Protein AF-A0A4P5XA13-F1 (afdb_monomer)

Radius of gyration: 20.5 Å; Cα contacts (8 Å, |Δi|>4): 22; chains: 1; bounding box: 39×26×58 Å

Mean predicted aligned error: 13.73 Å

Sequence (73 aa):
MNQSNDARDTRPDGYPEWYYELLARTMGDAKADWARLPRRDREAELTALHRSFDTPDDLSVWPAELDGGADRA

Foldseek 3Di:
DDDPPPPPPPDPQADPPVVLVVCCVPVNNVVSVLRNDDPVVNVVVVVVVVV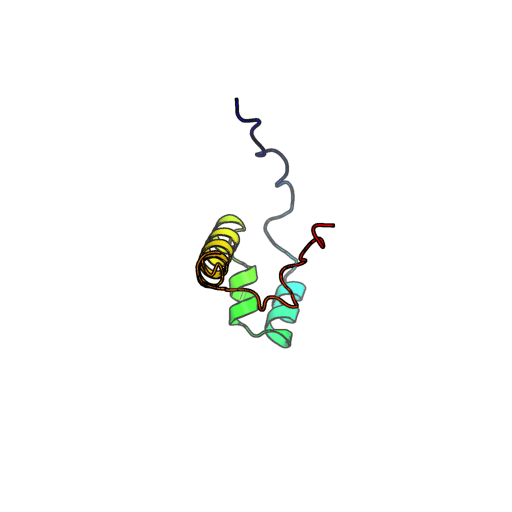VVPDPPVPDPDDPVPPPDPPPD

pLDDT: mean 75.1, std 18.99, range [34.38, 98.0]

Secondary structure (DSSP, 8-state):
------S---S-SS--HHHHHHHHHHH-HHHHHHHHS-HHHHHHHHHHHHHHH---GGG----TTTS------

Solvent-accessible surface area (backbone atoms only — not comparable to full-atom values): 4867 Å² total; per-residue (Å²): 133,86,80,81,86,82,80,78,85,84,66,70,98,70,76,64,68,70,56,40,54,49,32,28,77,75,67,33,58,73,53,22,56,51,69,69,46,58,67,72,60,48,51,52,51,51,50,55,54,50,57,74,66,58,65,60,80,90,72,63,82,62,56,77,92,68,59,72,70,74,78,87,123

Structure (mmCIF, N/CA/C/O backbone):
data_AF-A0A4P5XA13-F1
#
_entry.id   AF-A0A4P5XA13-F1
#
loop_
_atom_site.group_PDB
_atom_site.id
_atom_site.type_symbol
_atom_site.label_atom_id
_atom_site.label_alt_id
_atom_site.label_comp_id
_atom_site.label_asym_id
_atom_site.label_entity_id
_atom_site.label_seq_id
_atom_site.pdbx_PDB_ins_code
_atom_site.Cartn_x
_atom_site.Cartn_y
_atom_site.Cartn_z
_atom_site.occupancy
_atom_site.B_iso_or_equiv
_atom_site.auth_seq_id
_atom_site.auth_comp_id
_atom_site.auth_asym_id
_atom_site.auth_atom_id
_atom_site.pdbx_PDB_model_num
ATOM 1 N N . MET A 1 1 ? 18.526 12.229 22.324 1.00 34.38 1 MET A N 1
ATOM 2 C CA . MET A 1 1 ? 19.076 12.689 21.032 1.00 34.38 1 MET A CA 1
ATOM 3 C C . MET A 1 1 ? 19.035 11.525 20.063 1.00 34.38 1 MET A C 1
ATOM 5 O O . MET A 1 1 ? 19.565 10.466 20.370 1.00 34.38 1 MET A O 1
ATOM 9 N N . ASN A 1 2 ? 18.289 11.738 18.981 1.00 40.50 2 ASN A N 1
ATOM 10 C CA . ASN A 1 2 ? 17.948 10.816 17.901 1.00 40.50 2 ASN A CA 1
ATOM 11 C C . ASN A 1 2 ? 19.194 10.131 17.322 1.00 40.50 2 ASN A C 1
ATOM 13 O O . ASN A 1 2 ? 20.074 10.821 16.812 1.00 40.50 2 ASN A O 1
ATOM 17 N N . GLN A 1 3 ? 19.261 8.800 17.364 1.00 40.25 3 GLN A N 1
ATOM 18 C CA . GLN A 1 3 ? 20.198 8.071 16.512 1.00 40.25 3 GLN A CA 1
ATOM 19 C C . GLN A 1 3 ? 19.546 7.913 15.140 1.00 40.25 3 GLN A C 1
ATOM 21 O O . GLN A 1 3 ? 18.550 7.209 14.983 1.00 40.25 3 GLN A O 1
ATOM 26 N N . SER A 1 4 ? 20.082 8.651 14.174 1.00 47.53 4 SER A N 1
ATOM 27 C CA . SER A 1 4 ? 19.721 8.611 12.763 1.00 47.53 4 SER A CA 1
ATOM 28 C C . SER A 1 4 ? 19.823 7.178 12.230 1.00 47.53 4 SER A C 1
ATOM 30 O O . SER A 1 4 ? 20.918 6.650 12.056 1.00 47.53 4 SER A O 1
ATOM 32 N N . ASN A 1 5 ? 18.679 6.554 11.951 1.00 48.97 5 ASN A N 1
ATOM 33 C CA . ASN A 1 5 ? 18.569 5.229 11.327 1.00 48.97 5 ASN A CA 1
ATOM 34 C C . ASN A 1 5 ? 18.720 5.297 9.791 1.00 48.97 5 ASN A C 1
ATOM 36 O O . ASN A 1 5 ? 18.067 4.561 9.059 1.00 48.97 5 ASN A O 1
ATOM 40 N N . ASP A 1 6 ? 19.587 6.178 9.295 1.00 49.38 6 ASP A N 1
ATOM 41 C CA . ASP A 1 6 ? 19.688 6.543 7.873 1.00 49.38 6 ASP A CA 1
ATOM 42 C C . ASP A 1 6 ? 20.861 5.837 7.157 1.00 49.38 6 ASP A C 1
ATOM 44 O O . ASP A 1 6 ? 21.516 6.387 6.280 1.00 49.38 6 ASP A O 1
ATOM 48 N N . ALA A 1 7 ? 21.213 4.624 7.603 1.00 44.06 7 ALA A N 1
ATOM 49 C CA . ALA A 1 7 ? 22.482 3.976 7.246 1.00 44.06 7 ALA A CA 1
ATOM 50 C C . ALA A 1 7 ? 22.364 2.562 6.648 1.00 44.06 7 ALA A C 1
ATOM 52 O O . ALA A 1 7 ? 23.340 1.815 6.693 1.00 44.06 7 ALA A O 1
ATOM 53 N N . ARG A 1 8 ? 21.208 2.136 6.108 1.00 44.03 8 ARG A N 1
ATOM 54 C CA . ARG A 1 8 ? 21.077 0.780 5.515 1.00 44.03 8 ARG A CA 1
ATOM 55 C C . ARG A 1 8 ? 20.145 0.657 4.304 1.00 44.03 8 ARG A C 1
ATOM 57 O O . ARG A 1 8 ? 19.480 -0.371 4.171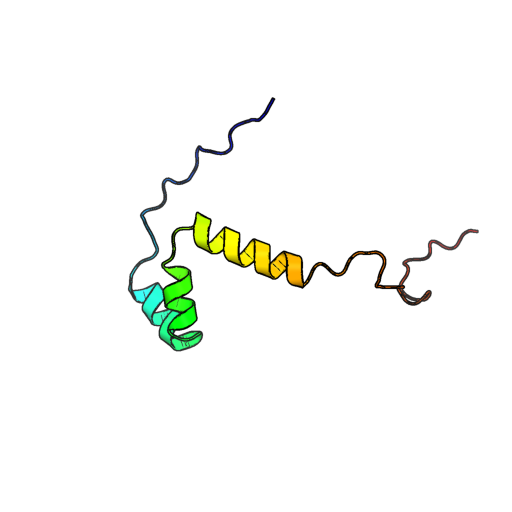 1.00 44.03 8 ARG A O 1
ATOM 64 N N . ASP A 1 9 ? 20.110 1.639 3.407 1.00 52.84 9 ASP A N 1
ATOM 65 C CA . ASP A 1 9 ? 19.474 1.441 2.093 1.00 52.84 9 ASP A CA 1
ATOM 66 C C . ASP A 1 9 ? 20.518 1.356 0.973 1.00 52.84 9 ASP A C 1
ATOM 68 O O . ASP A 1 9 ? 20.651 2.218 0.119 1.00 52.84 9 ASP A O 1
ATOM 72 N N . THR A 1 10 ? 21.336 0.305 1.040 1.00 49.91 10 THR A N 1
ATOM 73 C CA . THR A 1 10 ? 22.307 -0.087 0.004 1.00 49.91 10 THR A CA 1
ATOM 74 C C . THR A 1 10 ? 21.789 -1.260 -0.833 1.00 49.91 10 THR A C 1
ATOM 76 O O . THR A 1 10 ? 22.569 -2.072 -1.334 1.00 49.91 10 THR A O 1
ATOM 79 N N . ARG A 1 11 ? 20.465 -1.411 -0.953 1.00 56.28 11 ARG A N 1
ATOM 80 C CA . ARG A 1 11 ? 19.862 -2.374 -1.881 1.00 56.28 11 ARG A CA 1
ATOM 81 C C . ARG A 1 11 ? 19.676 -1.685 -3.238 1.00 56.28 11 ARG A C 1
ATOM 83 O O . ARG A 1 11 ? 19.340 -0.507 -3.244 1.00 56.28 11 ARG A O 1
ATOM 90 N N . PRO A 1 12 ? 19.925 -2.375 -4.365 1.00 56.28 12 PRO A N 1
ATOM 91 C CA . PRO A 1 12 ? 19.690 -1.798 -5.686 1.00 56.28 12 PRO A CA 1
ATOM 92 C C . PRO A 1 12 ? 18.240 -1.306 -5.804 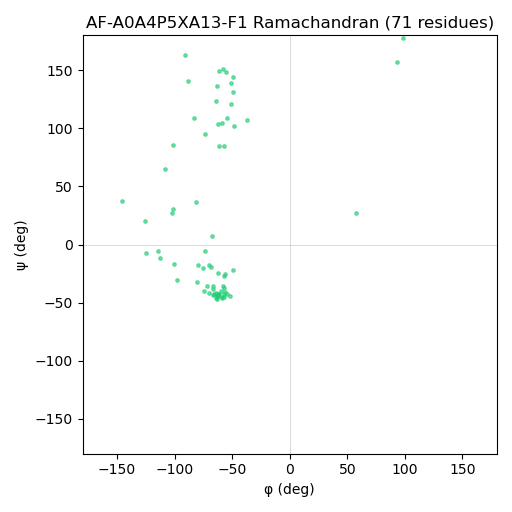1.00 56.28 12 PRO A C 1
ATOM 94 O O . PRO A 1 12 ? 17.349 -1.877 -5.171 1.00 56.28 12 PRO A O 1
ATOM 97 N N . ASP A 1 13 ? 18.037 -0.244 -6.588 1.00 69.38 13 ASP A N 1
ATOM 98 C CA . ASP A 1 13 ? 16.752 0.419 -6.835 1.00 69.38 13 ASP A CA 1
ATOM 99 C C . ASP A 1 13 ? 15.713 -0.565 -7.404 1.00 69.38 13 ASP A C 1
ATOM 101 O O . ASP A 1 13 ? 15.530 -0.690 -8.612 1.00 69.38 13 ASP A O 1
ATOM 105 N N . GLY A 1 14 ? 15.036 -1.299 -6.522 1.00 74.50 14 GLY A N 1
ATOM 106 C CA . GLY A 1 14 ? 13.966 -2.223 -6.883 1.00 74.50 14 GLY A CA 1
ATOM 107 C C . GLY A 1 14 ? 14.371 -3.695 -6.984 1.00 74.50 14 GLY A C 1
ATOM 108 O O . GLY A 1 14 ? 15.510 -4.109 -6.765 1.00 74.50 14 GLY A O 1
ATOM 109 N N . TYR A 1 15 ? 13.360 -4.514 -7.259 1.00 86.38 15 TYR A N 1
ATOM 110 C CA . TYR A 1 15 ? 13.508 -5.946 -7.493 1.00 86.38 15 TYR A CA 1
ATOM 111 C C . TYR A 1 15 ? 13.723 -6.217 -8.993 1.00 86.38 15 TYR A C 1
ATOM 113 O O . TYR A 1 15 ? 13.442 -5.352 -9.820 1.00 86.38 15 TYR A O 1
ATOM 121 N N . PRO A 1 16 ? 14.211 -7.406 -9.381 1.00 91.62 16 PRO A N 1
ATOM 122 C CA . PRO A 1 16 ? 14.284 -7.787 -10.792 1.00 91.62 16 PRO A CA 1
ATOM 123 C C . PRO A 1 16 ? 12.911 -7.749 -11.486 1.00 91.62 16 PRO A C 1
ATOM 125 O O . PRO A 1 16 ? 11.904 -8.048 -10.850 1.00 91.62 16 PRO A O 1
ATOM 128 N N . GLU A 1 17 ? 12.863 -7.496 -12.799 1.00 93.00 17 GLU A N 1
ATOM 129 C CA . GLU A 1 17 ? 11.589 -7.336 -13.532 1.00 93.00 17 GLU A CA 1
ATOM 130 C C . GLU A 1 17 ? 10.648 -8.546 -13.412 1.00 93.00 17 GLU A C 1
ATOM 132 O O . GLU A 1 17 ? 9.447 -8.380 -13.204 1.00 93.00 17 GLU A O 1
ATOM 137 N N . TRP A 1 18 ? 11.197 -9.767 -13.411 1.00 95.06 18 TRP A N 1
ATOM 138 C CA . TRP A 1 18 ? 10.410 -10.997 -13.254 1.00 95.06 18 TRP A CA 1
ATOM 139 C C . TRP A 1 18 ? 9.576 -11.018 -11.961 1.00 95.06 18 TRP A C 1
ATOM 141 O O . TRP A 1 18 ? 8.538 -11.676 -11.900 1.00 95.06 18 TRP A O 1
ATOM 151 N N . TYR A 1 19 ? 10.008 -10.306 -10.914 1.00 94.38 19 TYR A N 1
ATOM 152 C CA . TYR A 1 19 ? 9.260 -10.197 -9.665 1.00 94.38 19 TYR A CA 1
ATOM 153 C C . TYR A 1 19 ? 7.992 -9.359 -9.849 1.00 94.38 19 TYR A C 1
ATOM 155 O O . TYR A 1 19 ? 6.928 -9.729 -9.354 1.00 94.38 19 TYR A O 1
ATOM 163 N N . TYR A 1 20 ? 8.079 -8.255 -10.590 1.00 95.31 20 TYR A N 1
ATOM 164 C CA . TYR A 1 20 ? 6.918 -7.419 -10.877 1.00 95.31 20 TYR A CA 1
ATOM 165 C C . TYR A 1 20 ? 5.960 -8.097 -11.859 1.00 95.31 20 TYR A C 1
ATOM 167 O O . TYR A 1 20 ? 4.751 -8.004 -11.673 1.00 95.31 20 TYR A O 1
ATOM 175 N N . GLU A 1 21 ? 6.471 -8.852 -12.834 1.00 96.88 21 GLU A N 1
ATOM 176 C CA . GLU A 1 21 ? 5.648 -9.709 -13.701 1.00 96.88 21 GLU A CA 1
ATOM 177 C C . GLU A 1 21 ? 4.901 -10.783 -12.895 1.00 96.88 21 GLU A C 1
ATOM 179 O O . GLU A 1 21 ? 3.710 -11.029 -13.107 1.00 96.88 21 GLU A O 1
ATOM 184 N N . LEU A 1 22 ? 5.578 -11.404 -11.922 1.00 97.62 22 LEU A N 1
ATOM 185 C CA . LEU A 1 22 ? 4.953 -12.359 -11.011 1.00 97.62 22 LEU A CA 1
ATOM 186 C C . LEU A 1 22 ? 3.858 -11.692 -10.170 1.00 97.62 22 LEU A C 1
ATOM 188 O O . LEU A 1 22 ? 2.776 -12.265 -10.023 1.00 97.62 22 LEU A O 1
ATOM 192 N N . LEU A 1 23 ? 4.106 -10.491 -9.639 1.00 96.88 23 LEU A N 1
ATOM 193 C CA . LEU A 1 23 ? 3.101 -9.718 -8.905 1.00 96.88 23 LEU A CA 1
ATOM 194 C C . LEU A 1 23 ? 1.909 -9.345 -9.788 1.00 96.88 23 LEU A C 1
ATOM 196 O O . LEU A 1 23 ? 0.774 -9.532 -9.364 1.00 96.88 23 LEU A O 1
ATOM 200 N N . ALA A 1 24 ? 2.145 -8.897 -11.018 1.00 97.88 24 ALA A N 1
ATOM 201 C CA . ALA A 1 24 ? 1.087 -8.572 -11.969 1.00 97.88 24 ALA A CA 1
ATOM 202 C C . ALA A 1 24 ? 0.198 -9.794 -12.231 1.00 97.88 24 ALA A C 1
ATOM 204 O O . ALA A 1 24 ? -1.026 -9.726 -12.136 1.00 97.88 24 ALA A O 1
ATOM 205 N N . ARG A 1 25 ? 0.816 -10.962 -12.436 1.00 97.75 25 ARG A N 1
ATOM 206 C CA . ARG A 1 25 ? 0.101 -12.223 -12.657 1.00 97.75 25 ARG A CA 1
ATOM 207 C C . ARG A 1 25 ? -0.685 -12.711 -11.436 1.00 97.75 25 ARG A C 1
ATOM 209 O O . ARG A 1 25 ? -1.737 -13.320 -11.604 1.00 97.75 25 ARG A O 1
ATOM 216 N N . THR A 1 26 ? -0.149 -12.540 -10.229 1.00 98.00 26 THR A N 1
ATOM 217 C CA . THR A 1 26 ? -0.704 -13.161 -9.008 1.00 98.00 26 THR A CA 1
ATOM 218 C C . THR A 1 26 ? -1.604 -12.234 -8.199 1.00 98.00 26 THR A C 1
ATOM 220 O O . THR A 1 26 ? -2.537 -12.706 -7.555 1.00 98.00 26 THR A O 1
ATOM 223 N N . MET A 1 27 ? -1.336 -10.931 -8.232 1.00 96.00 27 MET A N 1
ATOM 224 C CA . MET A 1 27 ? -2.005 -9.901 -7.433 1.00 96.00 27 MET A CA 1
ATOM 225 C C . MET A 1 27 ? -2.607 -8.772 -8.285 1.00 96.00 27 MET A C 1
ATOM 227 O O . MET A 1 27 ? -3.330 -7.933 -7.747 1.00 96.00 27 MET A O 1
ATOM 231 N N . GLY A 1 28 ? -2.339 -8.757 -9.594 1.00 97.44 28 GLY A N 1
ATOM 232 C CA . GLY A 1 28 ? -2.815 -7.748 -10.538 1.00 97.44 28 GLY A CA 1
ATOM 233 C C . GLY A 1 28 ? -1.835 -6.592 -10.747 1.00 97.44 28 GLY A C 1
ATOM 234 O O . GLY A 1 28 ? -1.005 -6.282 -9.887 1.00 97.44 28 GLY A O 1
ATOM 235 N N . ASP A 1 29 ? -1.972 -5.921 -11.893 1.00 96.62 29 ASP A N 1
ATOM 236 C CA . ASP A 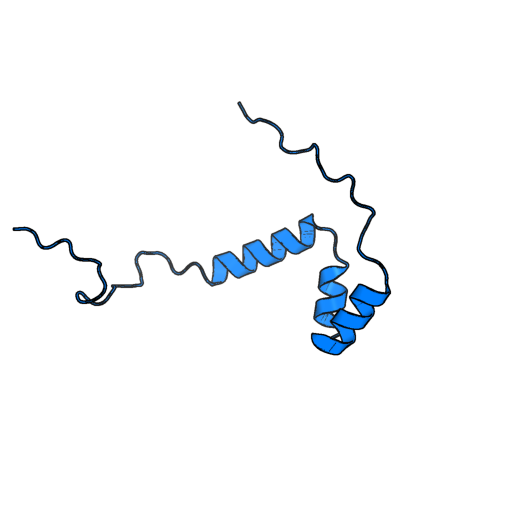1 29 ? -1.079 -4.838 -12.334 1.00 96.62 29 ASP A CA 1
ATOM 237 C C . ASP A 1 29 ? -0.986 -3.704 -11.309 1.00 96.62 29 ASP A C 1
ATOM 239 O O . ASP A 1 29 ? 0.105 -3.255 -10.975 1.00 96.62 29 ASP A O 1
ATOM 243 N N . ALA A 1 30 ? -2.111 -3.330 -10.691 1.00 95.81 30 ALA A N 1
ATOM 244 C CA . ALA A 1 30 ? -2.145 -2.275 -9.679 1.00 95.81 30 ALA A CA 1
ATOM 245 C C . ALA A 1 30 ? -1.222 -2.559 -8.477 1.00 95.81 30 ALA A C 1
ATOM 247 O O . ALA A 1 30 ? -0.6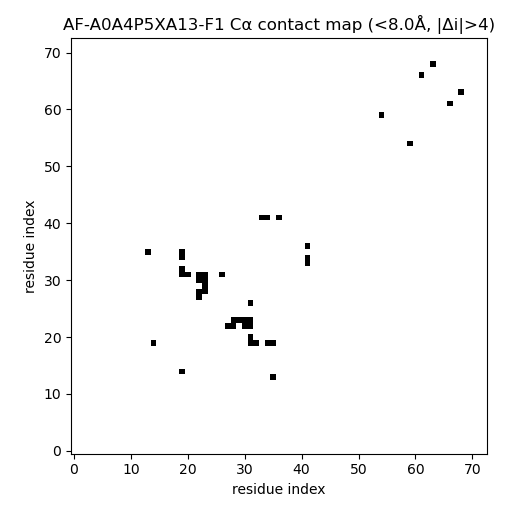24 -1.641 -7.916 1.00 95.81 30 ALA A O 1
ATOM 248 N N . LYS A 1 31 ? -1.081 -3.828 -8.066 1.00 92.69 31 LYS A N 1
ATOM 249 C CA . LYS A 1 31 ? -0.189 -4.216 -6.962 1.00 92.69 31 LYS A CA 1
ATOM 250 C C . LYS A 1 31 ? 1.267 -4.317 -7.406 1.00 92.69 31 LYS A C 1
ATOM 252 O O . LYS A 1 31 ? 2.155 -3.999 -6.615 1.00 92.69 31 LYS A O 1
ATOM 257 N N . ALA A 1 32 ? 1.514 -4.710 -8.653 1.00 95.81 32 ALA A N 1
ATOM 258 C CA . ALA A 1 32 ? 2.849 -4.670 -9.239 1.00 95.81 32 ALA A CA 1
ATOM 259 C C . ALA A 1 32 ? 3.363 -3.229 -9.358 1.00 95.81 32 ALA A C 1
ATOM 261 O O . ALA A 1 32 ? 4.478 -2.942 -8.928 1.00 95.81 32 ALA A O 1
ATOM 262 N N . ASP A 1 33 ? 2.527 -2.314 -9.848 1.00 94.62 33 ASP A N 1
ATOM 263 C CA . ASP A 1 33 ? 2.853 -0.893 -9.978 1.00 94.62 33 ASP A CA 1
ATOM 264 C C . ASP A 1 33 ? 3.076 -0.240 -8.619 1.00 94.62 33 ASP A C 1
ATOM 266 O O . ASP A 1 33 ? 4.066 0.465 -8.423 1.00 94.62 33 ASP A O 1
ATOM 270 N N . TRP A 1 34 ? 2.235 -0.564 -7.635 1.00 94.00 34 TRP A N 1
ATOM 271 C CA . TRP A 1 34 ? 2.460 -0.141 -6.258 1.00 94.00 34 TRP A CA 1
ATOM 272 C C . TRP A 1 34 ? 3.822 -0.612 -5.724 1.00 94.00 34 TRP A C 1
ATOM 274 O O . TRP A 1 34 ? 4.546 0.158 -5.096 1.00 94.00 34 TRP A O 1
ATOM 284 N N . ALA A 1 35 ? 4.227 -1.855 -6.006 1.00 92.19 35 ALA A N 1
ATOM 285 C CA . ALA A 1 35 ? 5.514 -2.393 -5.566 1.00 92.19 35 ALA A CA 1
ATOM 286 C C . ALA A 1 35 ? 6.734 -1.736 -6.245 1.00 92.19 35 ALA A C 1
ATOM 288 O O . ALA A 1 35 ? 7.843 -1.843 -5.706 1.00 92.19 35 ALA A O 1
ATOM 289 N N . ARG A 1 36 ? 6.543 -1.069 -7.394 1.00 92.19 36 ARG A N 1
ATOM 290 C CA . ARG A 1 36 ? 7.577 -0.286 -8.095 1.00 92.19 36 ARG A CA 1
ATOM 291 C C . ARG A 1 36 ? 7.795 1.100 -7.486 1.00 92.19 36 ARG A C 1
ATOM 293 O O . ARG A 1 36 ? 8.833 1.704 -7.738 1.00 92.19 36 ARG A O 1
ATOM 300 N N . LEU A 1 37 ? 6.859 1.604 -6.678 1.00 90.31 37 LEU A N 1
ATOM 301 C CA . LEU A 1 37 ? 7.005 2.908 -6.036 1.00 90.31 37 LEU A CA 1
ATOM 302 C C . LEU A 1 37 ? 8.232 2.952 -5.103 1.00 90.31 37 LEU A C 1
ATOM 304 O O . LEU A 1 37 ? 8.571 1.944 -4.456 1.00 90.31 37 LEU A O 1
ATOM 308 N N . PRO A 1 38 ? 8.869 4.130 -4.951 1.00 89.62 38 PRO A N 1
ATOM 309 C CA . 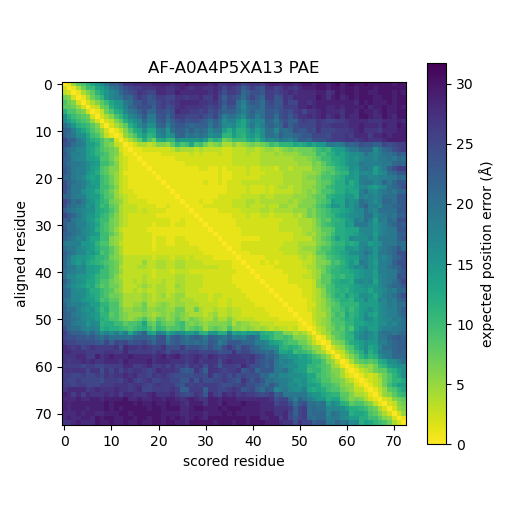PRO A 1 38 ? 9.878 4.348 -3.926 1.00 89.62 38 PRO A CA 1
ATOM 310 C C . PRO A 1 38 ? 9.381 3.885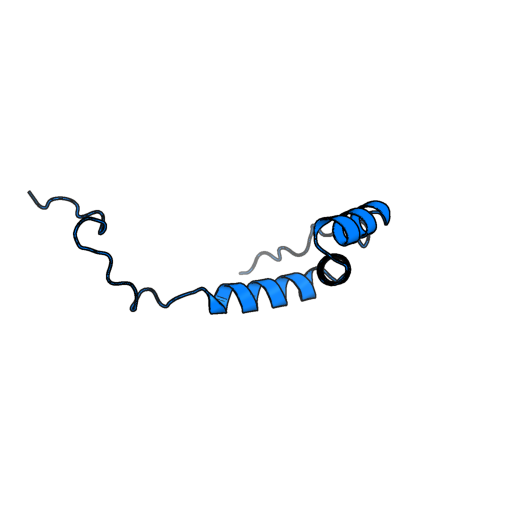 -2.558 1.00 89.62 38 PRO A C 1
ATOM 312 O O . PRO A 1 38 ? 8.203 4.008 -2.215 1.00 89.62 38 PRO A O 1
ATOM 315 N N . ARG A 1 39 ? 10.291 3.340 -1.748 1.00 84.50 39 ARG A N 1
ATOM 316 C CA . ARG A 1 39 ? 9.956 2.792 -0.426 1.00 84.50 39 ARG A CA 1
ATOM 317 C C . ARG A 1 39 ? 9.168 3.785 0.436 1.00 84.50 39 ARG A C 1
ATOM 319 O O . 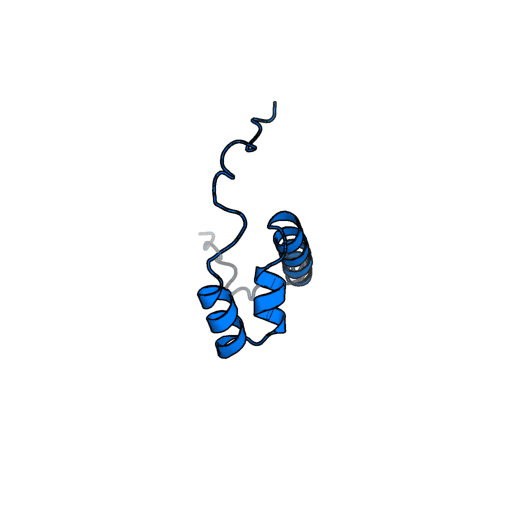ARG A 1 39 ? 8.168 3.400 1.031 1.00 84.50 39 ARG A O 1
ATOM 326 N N . ARG A 1 40 ? 9.599 5.049 0.453 1.00 89.06 40 ARG A N 1
ATOM 327 C CA . ARG A 1 40 ? 8.950 6.135 1.198 1.00 89.06 40 ARG A CA 1
ATOM 328 C C . ARG A 1 40 ? 7.468 6.283 0.843 1.00 89.06 40 ARG A C 1
ATOM 330 O O . ARG A 1 40 ? 6.647 6.464 1.737 1.00 89.06 40 ARG A O 1
ATOM 337 N N . ASP A 1 41 ? 7.135 6.193 -0.439 1.00 90.25 41 ASP A N 1
ATOM 338 C CA . ASP A 1 41 ? 5.768 6.397 -0.919 1.00 90.25 41 ASP A CA 1
ATOM 339 C C . ASP A 1 41 ? 4.890 5.190 -0.568 1.00 90.25 41 ASP A C 1
ATOM 341 O O . ASP A 1 41 ? 3.777 5.354 -0.067 1.00 90.25 41 ASP A O 1
ATOM 345 N N . ARG A 1 42 ? 5.439 3.972 -0.699 1.00 91.75 42 ARG A N 1
ATOM 346 C CA . ARG A 1 42 ? 4.780 2.739 -0.234 1.00 91.75 42 ARG A CA 1
ATOM 347 C C . ARG A 1 42 ? 4.477 2.774 1.262 1.00 91.75 42 ARG A C 1
ATOM 349 O O . ARG A 1 42 ? 3.375 2.429 1.678 1.00 91.75 42 ARG A O 1
ATOM 356 N N . GLU A 1 43 ? 5.442 3.189 2.081 1.00 90.31 43 GLU A N 1
ATOM 357 C CA . GLU A 1 43 ? 5.282 3.274 3.539 1.00 90.31 43 GLU A CA 1
ATOM 358 C C . GLU A 1 43 ? 4.259 4.339 3.956 1.00 90.31 43 GLU A C 1
ATOM 360 O O . GLU A 1 43 ? 3.510 4.124 4.912 1.00 90.31 43 GLU A O 1
ATOM 365 N N . ALA A 1 44 ? 4.179 5.460 3.233 1.00 90.56 44 ALA A N 1
ATOM 366 C CA . ALA A 1 44 ? 3.175 6.489 3.484 1.00 90.56 44 ALA A CA 1
ATOM 367 C C . ALA A 1 44 ? 1.748 5.962 3.253 1.00 90.56 44 ALA A C 1
ATOM 369 O O . ALA A 1 44 ? 0.874 6.175 4.096 1.00 90.56 44 ALA A O 1
ATOM 370 N N . GLU A 1 45 ? 1.523 5.225 2.162 1.00 90.31 45 GLU A N 1
ATOM 371 C CA . GLU A 1 45 ? 0.225 4.605 1.874 1.00 90.31 45 GLU A CA 1
ATOM 372 C C . GLU A 1 45 ? -0.126 3.509 2.889 1.00 90.31 45 GLU A C 1
ATOM 374 O O . GLU A 1 45 ? -1.239 3.496 3.415 1.00 90.31 45 GLU A O 1
ATOM 379 N N . LEU A 1 46 ? 0.831 2.643 3.247 1.00 89.31 46 LEU A N 1
ATOM 380 C CA . LEU A 1 46 ? 0.625 1.630 4.291 1.00 89.31 46 LEU A CA 1
ATOM 381 C C . LEU A 1 46 ? 0.285 2.261 5.641 1.00 89.31 46 LEU A C 1
ATOM 383 O O . LEU A 1 46 ? -0.587 1.762 6.346 1.00 89.31 46 LEU A O 1
ATOM 387 N N . THR A 1 47 ? 0.936 3.370 5.993 1.00 88.69 47 THR A N 1
ATOM 388 C CA . THR A 1 47 ? 0.650 4.103 7.232 1.00 88.69 47 THR A CA 1
ATOM 389 C C . THR A 1 47 ? -0.755 4.700 7.208 1.00 88.69 47 THR A C 1
ATOM 391 O O . THR A 1 47 ? -1.471 4.622 8.205 1.00 88.69 47 THR A O 1
ATOM 394 N N . ALA A 1 48 ? -1.172 5.287 6.083 1.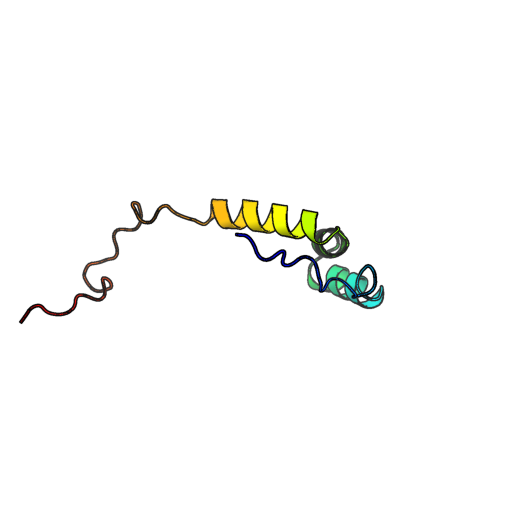00 86.81 48 ALA A N 1
ATOM 395 C CA . ALA A 1 48 ? -2.524 5.818 5.928 1.00 86.81 48 ALA A CA 1
ATOM 396 C C . ALA A 1 48 ? -3.584 4.711 6.041 1.00 86.81 48 ALA A C 1
ATOM 398 O O . ALA A 1 48 ? -4.578 4.883 6.744 1.00 86.81 48 ALA A O 1
ATOM 399 N N . LEU A 1 49 ? -3.337 3.558 5.412 1.00 84.88 49 LEU A N 1
ATOM 400 C CA . LEU A 1 49 ? -4.206 2.390 5.498 1.00 84.88 49 LEU A CA 1
ATOM 401 C C . LEU A 1 49 ? -4.276 1.849 6.930 1.00 84.88 49 LEU A C 1
ATOM 403 O O . LEU A 1 49 ? -5.367 1.622 7.442 1.00 84.88 49 LEU A O 1
ATOM 407 N N . HIS A 1 50 ? -3.134 1.698 7.601 1.00 84.06 50 HIS A N 1
ATOM 408 C CA . HIS A 1 50 ? -3.074 1.220 8.981 1.00 84.06 50 HIS A CA 1
ATOM 409 C C . HIS A 1 50 ? -3.902 2.104 9.921 1.00 84.06 50 HIS A C 1
ATOM 411 O O . HIS A 1 50 ? -4.741 1.594 10.655 1.00 84.06 50 HIS A O 1
ATOM 417 N N . ARG A 1 51 ? -3.781 3.431 9.793 1.00 83.12 51 ARG A N 1
ATOM 418 C CA . ARG A 1 51 ? -4.584 4.392 10.568 1.00 83.12 51 ARG A CA 1
ATOM 419 C C . ARG A 1 51 ? -6.087 4.301 10.320 1.00 83.12 51 ARG A C 1
ATOM 421 O O . ARG A 1 51 ? -6.854 4.725 11.172 1.00 83.12 51 ARG A O 1
ATOM 428 N N . SER A 1 52 ? -6.521 3.799 9.164 1.00 79.62 52 SER A N 1
ATOM 429 C CA . SER A 1 52 ? -7.951 3.585 8.904 1.00 79.62 52 SER A CA 1
ATOM 430 C C . SER A 1 52 ? -8.514 2.358 9.629 1.00 79.62 52 SER A C 1
ATOM 432 O O . SER A 1 52 ? -9.724 2.272 9.818 1.00 79.62 52 SER A O 1
ATOM 434 N N . PHE A 1 53 ? -7.640 1.430 10.037 1.00 72.75 53 PHE A N 1
ATOM 435 C CA . PHE A 1 53 ? -7.988 0.230 10.798 1.00 72.75 53 PHE A CA 1
ATOM 436 C C . PHE A 1 53 ? -7.693 0.346 12.292 1.00 72.75 53 PHE A C 1
ATOM 438 O O . PHE A 1 53 ? -8.247 -0.450 13.051 1.00 72.75 53 PHE A O 1
ATOM 445 N N . ASP A 1 54 ? -6.869 1.313 12.711 1.00 72.38 54 ASP A N 1
ATOM 446 C CA . ASP A 1 54 ? -6.755 1.729 14.111 1.00 72.38 54 ASP A CA 1
ATOM 447 C C . ASP A 1 54 ? -8.117 2.259 14.569 1.00 72.38 54 ASP A C 1
ATOM 449 O O . ASP A 1 54 ? -8.433 3.450 14.515 1.00 72.38 54 ASP A O 1
ATOM 453 N N . THR A 1 55 ? -8.962 1.323 14.990 1.00 59.44 55 THR A N 1
ATOM 454 C CA . THR A 1 55 ? -10.130 1.619 15.801 1.00 59.44 55 THR A CA 1
ATOM 455 C C . THR A 1 55 ? -9.568 2.170 17.107 1.00 59.44 55 THR A C 1
ATOM 457 O O . THR A 1 55 ? -8.736 1.494 17.710 1.00 59.44 55 THR A O 1
ATOM 460 N N . PRO A 1 56 ? -9.948 3.384 17.538 1.00 64.12 56 PRO A N 1
ATOM 461 C CA . PRO A 1 56 ? -9.554 3.875 18.850 1.00 64.12 56 PRO A CA 1
ATOM 462 C C . PRO A 1 56 ? -9.867 2.798 19.893 1.00 64.12 56 PRO A C 1
ATOM 464 O O . PRO A 1 56 ? -10.991 2.292 19.894 1.00 64.12 56 PRO A O 1
ATOM 467 N N . ASP A 1 57 ? -8.910 2.473 20.771 1.00 58.84 57 ASP A N 1
ATOM 468 C CA . ASP A 1 57 ? -9.080 1.490 21.864 1.00 58.84 57 ASP A CA 1
ATOM 469 C C . ASP A 1 57 ? -10.367 1.734 22.687 1.00 58.84 57 ASP A C 1
ATOM 471 O O . ASP A 1 57 ? -10.905 0.825 23.311 1.00 58.84 57 ASP A O 1
ATOM 475 N N . ASP A 1 58 ? -10.897 2.959 22.645 1.00 57.25 58 ASP A N 1
ATOM 476 C CA . ASP A 1 58 ? -12.119 3.419 23.309 1.00 57.25 58 ASP A CA 1
ATOM 477 C C . ASP A 1 58 ? -13.442 2.920 22.675 1.00 57.25 58 ASP A C 1
ATOM 479 O O . ASP A 1 58 ? -14.519 3.187 23.202 1.00 57.25 58 ASP A O 1
ATOM 483 N N . LEU A 1 59 ? -13.414 2.213 21.534 1.00 53.66 59 LEU A N 1
ATOM 484 C CA . LEU A 1 59 ? -14.637 1.755 20.843 1.00 53.66 59 LEU A CA 1
ATOM 485 C C . LEU A 1 59 ? -14.849 0.237 20.829 1.00 53.66 59 LEU A C 1
ATOM 487 O O . LEU A 1 59 ? -15.947 -0.218 20.501 1.00 53.66 59 LEU A O 1
ATOM 491 N N . SER A 1 60 ? -13.854 -0.558 21.214 1.00 58.62 60 SER A N 1
ATOM 492 C CA . SER A 1 60 ? -14.021 -1.999 21.402 1.00 58.62 60 SER A CA 1
ATOM 493 C C . SER A 1 60 ? -14.151 -2.312 22.887 1.00 58.62 60 SER A C 1
ATOM 495 O O . SER A 1 60 ? -13.174 -2.660 23.541 1.00 58.62 60 SER A O 1
ATOM 497 N N . VAL A 1 61 ? -15.373 -2.223 23.424 1.00 59.97 61 VAL A N 1
ATOM 498 C CA . VAL A 1 61 ? -15.700 -2.916 24.678 1.00 59.97 61 VAL A CA 1
ATOM 499 C C . VAL A 1 61 ? -15.452 -4.399 24.420 1.00 59.97 61 VAL A C 1
ATOM 501 O O . VAL A 1 61 ? -16.227 -5.041 23.703 1.00 59.97 61 VAL A O 1
ATOM 504 N N . TRP A 1 62 ? -14.351 -4.942 24.940 1.00 60.75 62 TRP A N 1
ATOM 505 C CA . TRP A 1 62 ? -14.171 -6.385 24.912 1.00 60.75 62 TRP A CA 1
ATOM 506 C C . TRP A 1 62 ? -15.288 -7.022 25.746 1.00 60.75 62 TRP A C 1
ATOM 508 O O . TRP A 1 62 ? -15.614 -6.516 26.823 1.00 60.75 62 TRP A O 1
ATOM 518 N N . PRO A 1 63 ? -15.912 -8.112 25.267 1.00 64.81 63 PRO A N 1
ATOM 519 C CA . PRO A 1 63 ? -16.787 -8.912 26.109 1.00 64.81 63 PRO A CA 1
ATOM 520 C C . PRO A 1 63 ? -16.044 -9.269 27.396 1.00 64.81 63 PRO A C 1
ATOM 522 O O . PRO A 1 63 ? -14.860 -9.606 27.341 1.00 64.81 63 PRO A O 1
ATOM 525 N N . ALA A 1 64 ? -16.721 -9.210 28.544 1.00 67.38 64 ALA A N 1
ATOM 526 C CA . ALA A 1 64 ? -16.098 -9.487 29.839 1.00 67.38 64 ALA A CA 1
ATOM 527 C C . ALA A 1 64 ? -15.434 -10.878 29.887 1.00 67.38 64 ALA A C 1
ATOM 529 O O . ALA A 1 64 ? -14.476 -11.076 30.629 1.00 67.38 64 ALA A O 1
ATOM 530 N N . GLU A 1 65 ? -15.891 -11.831 29.064 1.00 65.00 65 GLU A N 1
ATOM 531 C CA . GLU A 1 65 ? -15.272 -13.156 28.944 1.00 65.00 65 GLU A CA 1
ATOM 532 C C . GLU A 1 65 ? -13.894 -13.145 28.249 1.00 65.00 65 GLU A C 1
ATOM 534 O O . GLU A 1 65 ? -13.145 -14.114 28.363 1.00 65.00 65 GLU A O 1
ATOM 539 N N . LEU A 1 66 ? -13.560 -12.077 27.519 1.00 64.00 66 LEU A N 1
ATOM 540 C CA . LEU A 1 66 ? -12.331 -11.920 26.729 1.00 64.00 66 LEU A CA 1
ATOM 541 C C . LEU A 1 66 ? -11.405 -10.813 27.249 1.00 64.00 66 LEU A C 1
ATOM 543 O O . LEU A 1 66 ? -10.280 -10.706 26.769 1.00 64.00 66 LEU A O 1
ATOM 547 N N . ASP A 1 67 ? -11.834 -10.046 28.253 1.00 68.31 67 ASP A N 1
ATOM 548 C CA . ASP A 1 67 ? -11.085 -8.937 28.872 1.00 68.31 67 ASP A CA 1
ATOM 549 C C . ASP A 1 67 ? -9.834 -9.399 29.659 1.00 68.31 67 ASP A C 1
ATOM 551 O O . ASP A 1 67 ? -9.190 -8.632 30.369 1.00 68.31 67 ASP A O 1
ATOM 555 N N . GLY A 1 68 ? -9.478 -10.688 29.576 1.00 62.34 68 GLY A N 1
ATOM 556 C CA . GLY A 1 68 ? -8.312 -11.244 30.261 1.00 62.34 68 GLY A CA 1
ATOM 557 C C . GLY A 1 68 ? -8.361 -11.026 31.772 1.00 62.34 68 GLY A C 1
ATOM 558 O O . GLY A 1 68 ? -7.305 -10.921 32.395 1.00 62.34 68 GLY A O 1
ATOM 559 N N . GLY A 1 69 ? -9.576 -10.920 32.331 1.00 55.31 69 GLY A N 1
ATOM 560 C CA . GLY A 1 69 ? -9.834 -10.627 33.730 1.00 55.31 69 GLY A CA 1
ATOM 561 C C . GLY A 1 69 ? -8.991 -11.525 34.619 1.00 55.31 69 GLY A C 1
ATOM 562 O O . GLY A 1 69 ? -9.297 -12.699 34.812 1.00 55.31 69 GLY A O 1
ATOM 563 N N . ALA A 1 70 ? -7.908 -10.964 35.151 1.00 55.09 70 ALA A N 1
ATOM 564 C CA . ALA A 1 70 ? -7.228 -11.546 36.283 1.00 55.09 70 ALA A CA 1
ATOM 565 C C . ALA A 1 70 ? -8.252 -11.531 37.416 1.00 55.09 70 ALA A C 1
ATOM 567 O O . ALA A 1 70 ? -8.559 -10.466 37.961 1.00 55.09 70 ALA A O 1
ATOM 568 N N . ASP A 1 71 ? -8.817 -12.708 37.686 1.00 57.19 71 ASP A N 1
ATOM 569 C CA . ASP A 1 71 ? -9.580 -13.024 38.883 1.00 57.19 71 ASP A CA 1
ATOM 570 C C . ASP A 1 71 ? -8.919 -12.310 40.066 1.00 57.19 71 ASP A C 1
ATOM 572 O O . ASP A 1 71 ? -7.818 -12.658 40.502 1.00 57.19 71 ASP A O 1
ATOM 576 N N . ARG A 1 72 ? -9.566 -11.249 40.553 1.00 56.09 72 ARG A N 1
ATOM 577 C CA . ARG A 1 72 ? -9.240 -10.683 41.855 1.00 56.09 72 ARG A CA 1
ATOM 578 C C . ARG A 1 72 ? -9.784 -11.660 42.889 1.00 56.09 72 ARG A C 1
ATOM 580 O O . ARG A 1 72 ? -10.960 -11.584 43.240 1.00 56.09 72 ARG A O 1
ATOM 587 N N . ALA A 1 73 ? -8.916 -12.554 43.345 1.00 49.72 73 ALA A N 1
ATOM 588 C CA . ALA A 1 73 ? -9.024 -13.207 44.643 1.00 49.72 73 ALA A CA 1
ATOM 589 C C . ALA A 1 73 ? -8.054 -12.536 45.623 1.00 49.72 73 ALA A C 1
ATOM 591 O O . ALA A 1 73 ? -6.902 -12.257 45.213 1.00 49.72 73 ALA A O 1
#